Protein AF-A0A968QHH1-F1 (afdb_monomer)

Solvent-accessible surface area (backbone atoms only — not comparable to full-atom values): 6844 Å² total; per-residue (Å²): 142,61,67,66,64,56,60,71,47,63,94,56,94,76,79,76,93,73,50,79,60,35,53,44,85,48,100,82,31,36,38,36,32,30,59,79,53,98,88,52,66,49,62,48,76,36,76,72,87,84,86,91,64,64,51,75,67,49,56,68,29,32,58,77,51,37,77,78,33,69,70,54,35,64,62,42,54,68,38,71,68,53,83,80,85,89,82,88,85,87,85,83,85,79,79,80,76,79,82,74,83,129

Sequence (102 aa):
MNSLAKALTSGLTVQRPCRVLRVDPVAAGWQLHIEPGPEHPSVVTASSVILAMPAPQISPLFATVAQADAGISTWLDPISQVLFDPVITVMAAIAQKQYRPW

Nearest PDB structures (foldseek):
  4zcd-assembly3_B  TM=8.442E-01  e=4.528E-02  Pseudomonas savastanoi pv. phaseolicola 1448A
  2ive-assembly1_A  TM=7.362E-01  e=1.162E-01  Myxococcus xanthus

Structure (mmCIF, N/CA/C/O backbone):
data_AF-A0A968QHH1-F1
#
_entry.id   AF-A0A968QHH1-F1
#
loop_
_atom_site.group_PDB
_atom_site.id
_atom_site.type_symbol
_atom_site.label_atom_id
_atom_site.label_alt_id
_atom_site.label_comp_id
_atom_site.label_asym_id
_atom_site.label_entity_id
_atom_site.label_seq_id
_atom_site.pdbx_PDB_ins_code
_atom_site.Cartn_x
_atom_site.Cartn_y
_atom_site.Cartn_z
_atom_site.occupancy
_atom_site.B_iso_or_equiv
_atom_site.auth_seq_id
_atom_site.auth_comp_id
_atom_site.auth_asym_id
_atom_site.auth_atom_id
_atom_site.pdbx_PDB_model_num
ATOM 1 N N . MET A 1 1 ? 6.800 -2.153 -21.840 1.00 51.72 1 MET A N 1
ATOM 2 C CA . MET A 1 1 ? 5.834 -2.975 -21.079 1.00 51.72 1 MET A CA 1
ATOM 3 C C . MET A 1 1 ? 4.906 -2.039 -20.303 1.00 51.72 1 MET A C 1
ATOM 5 O O . MET A 1 1 ? 5.385 -1.380 -19.397 1.00 51.72 1 MET A O 1
ATOM 9 N N . ASN A 1 2 ? 3.655 -1.844 -20.754 1.00 75.62 2 ASN A N 1
ATOM 10 C CA . ASN A 1 2 ? 2.655 -0.941 -20.122 1.00 75.62 2 ASN A CA 1
ATOM 11 C C . ASN A 1 2 ? 1.216 -1.114 -20.691 1.00 75.62 2 ASN A C 1
ATOM 13 O O . ASN A 1 2 ? 0.260 -0.550 -20.176 1.00 75.62 2 ASN A O 1
ATOM 17 N N . SER A 1 3 ? 1.016 -1.857 -21.785 1.00 87.56 3 SER A N 1
ATOM 18 C CA . SER A 1 3 ? -0.301 -1.962 -22.442 1.00 87.56 3 SER A CA 1
ATOM 19 C C . SER A 1 3 ? -1.357 -2.656 -21.576 1.00 87.56 3 SER A C 1
ATOM 21 O O . SER A 1 3 ? -2.487 -2.183 -21.513 1.00 87.56 3 SER A O 1
ATOM 23 N N . LEU A 1 4 ? -0.981 -3.722 -20.861 1.00 92.19 4 LEU A N 1
ATOM 24 C CA . LEU A 1 4 ? -1.900 -4.467 -19.998 1.00 92.19 4 LEU A CA 1
ATOM 25 C C . LEU A 1 4 ? -2.429 -3.614 -18.837 1.00 92.19 4 LEU A C 1
ATOM 27 O O . LEU A 1 4 ? -3.636 -3.513 -18.657 1.00 92.19 4 LEU A O 1
ATOM 31 N N . ALA A 1 5 ? -1.543 -2.956 -18.084 1.00 88.31 5 ALA A N 1
ATOM 32 C CA . ALA A 1 5 ? -1.948 -2.105 -16.964 1.00 88.31 5 ALA A CA 1
ATOM 33 C C . ALA A 1 5 ? -2.875 -0.968 -17.425 1.00 88.31 5 ALA A 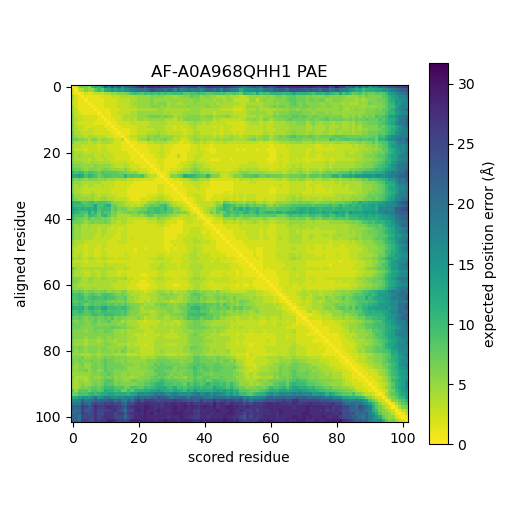C 1
ATOM 35 O O . ALA A 1 5 ? -3.890 -0.711 -16.787 1.00 88.31 5 ALA A O 1
ATOM 36 N N . LYS A 1 6 ? -2.579 -0.342 -18.574 1.00 88.75 6 LYS A N 1
ATOM 37 C CA . LYS A 1 6 ? -3.452 0.678 -19.174 1.00 88.75 6 LYS A CA 1
ATOM 38 C C . LYS A 1 6 ? -4.840 0.133 -19.509 1.00 88.75 6 LYS A C 1
ATOM 40 O O . LYS A 1 6 ? -5.828 0.794 -19.201 1.00 88.75 6 LYS A O 1
ATOM 45 N N . ALA A 1 7 ? -4.910 -1.061 -20.099 1.00 93.44 7 ALA A N 1
ATOM 46 C CA . ALA A 1 7 ? -6.178 -1.706 -20.420 1.00 93.44 7 ALA A CA 1
ATOM 47 C C . ALA A 1 7 ? -6.997 -2.005 -19.153 1.00 93.44 7 ALA A C 1
ATOM 49 O O . ALA A 1 7 ? -8.183 -1.693 -19.110 1.00 93.44 7 ALA A O 1
ATOM 50 N N . LEU A 1 8 ? -6.354 -2.523 -18.101 1.00 93.44 8 LEU A N 1
ATOM 51 C CA . LEU A 1 8 ? -7.013 -2.839 -16.827 1.00 93.44 8 LEU A CA 1
ATOM 52 C C . LEU A 1 8 ? -7.515 -1.599 -16.078 1.00 93.44 8 LEU A C 1
ATOM 54 O O . LEU A 1 8 ? -8.478 -1.691 -15.327 1.00 93.44 8 LEU A O 1
ATOM 58 N N . THR A 1 9 ? -6.893 -0.435 -16.280 1.00 92.12 9 THR A N 1
ATOM 59 C CA . THR A 1 9 ? -7.354 0.821 -15.667 1.00 92.12 9 THR A CA 1
ATOM 60 C C . THR A 1 9 ? -8.525 1.481 -16.398 1.00 92.12 9 THR A C 1
ATOM 62 O O . THR A 1 9 ? -9.021 2.505 -15.932 1.00 92.12 9 THR A O 1
ATOM 65 N N . SER A 1 10 ? -8.963 0.941 -17.541 1.00 93.31 10 SER A N 1
ATOM 66 C CA . SER A 1 10 ? -10.072 1.511 -18.309 1.00 93.31 10 SER A CA 1
ATOM 67 C C . SER A 1 10 ? -11.355 1.545 -17.475 1.00 93.31 10 SER A C 1
ATOM 69 O O . SER A 1 10 ? -11.784 0.526 -16.941 1.00 93.31 10 SER A O 1
ATOM 71 N N . GLY A 1 11 ? -11.964 2.727 -17.359 1.00 94.38 11 GLY A N 1
ATOM 72 C CA . GLY A 1 11 ? -13.200 2.930 -16.598 1.00 94.38 11 GLY A CA 1
ATOM 73 C C . GLY A 1 11 ? -13.014 3.087 -15.085 1.00 94.38 11 GLY A C 1
ATOM 74 O O . GLY A 1 11 ? -14.005 3.267 -14.382 1.00 94.38 11 GLY A O 1
ATOM 75 N N . LEU A 1 12 ? -11.777 3.055 -14.574 1.00 94.12 12 LEU A N 1
ATOM 76 C CA . LEU A 1 12 ? -11.486 3.305 -13.162 1.00 94.12 12 LEU A CA 1
ATOM 77 C C . LEU A 1 12 ? -11.120 4.772 -12.920 1.00 94.12 12 LEU A C 1
ATOM 79 O O . LEU A 1 12 ? -10.389 5.386 -13.699 1.00 94.12 12 LEU A O 1
ATOM 83 N N . THR A 1 13 ? -11.556 5.312 -11.783 1.00 92.81 13 THR A N 1
ATOM 84 C CA . THR A 1 13 ? -11.066 6.601 -11.286 1.00 92.81 13 THR A CA 1
ATOM 85 C C . THR A 1 13 ? -9.660 6.41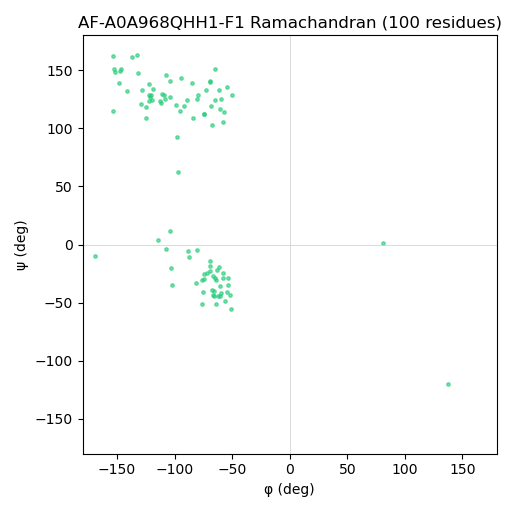5 -10.731 1.00 92.81 13 THR A C 1
ATOM 87 O O . THR A 1 13 ? -9.472 5.757 -9.709 1.00 92.81 13 THR A O 1
ATOM 90 N N . VAL A 1 14 ? -8.664 7.000 -11.395 1.00 90.75 14 VAL A N 1
ATOM 91 C CA . VAL A 1 14 ? -7.260 6.914 -10.979 1.00 90.75 14 VAL A CA 1
ATOM 92 C C . VAL A 1 14 ? -6.690 8.317 -10.812 1.00 90.75 14 VAL A C 1
ATOM 94 O O . VAL A 1 14 ? -6.614 9.073 -11.775 1.00 90.75 14 VAL A O 1
ATOM 97 N N . GLN A 1 15 ? -6.258 8.651 -9.596 1.00 89.75 15 GLN A N 1
ATOM 98 C CA . GLN A 1 15 ? -5.636 9.939 -9.283 1.00 89.75 15 GLN A CA 1
ATOM 99 C C . GLN A 1 15 ? -4.120 9.860 -9.494 1.00 89.75 15 GLN A C 1
ATOM 101 O O . GLN A 1 15 ? -3.457 8.976 -8.947 1.00 89.75 15 GLN A O 1
ATOM 106 N N . ARG A 1 16 ? -3.565 10.754 -10.320 1.00 87.38 16 ARG A N 1
ATOM 107 C CA . ARG A 1 16 ? -2.125 10.860 -10.608 1.00 87.38 16 ARG A CA 1
ATOM 108 C C . ARG A 1 16 ? -1.766 12.326 -10.898 1.00 87.38 16 ARG A C 1
ATOM 110 O O . ARG A 1 16 ? -2.499 12.920 -11.680 1.00 87.38 16 ARG A O 1
ATOM 117 N N . PRO A 1 17 ? -0.627 12.848 -10.404 1.00 89.25 17 PRO A N 1
ATOM 118 C CA . PRO A 1 17 ? 0.227 12.277 -9.356 1.00 89.25 17 PRO A CA 1
ATOM 119 C C . PRO A 1 17 ? -0.484 12.335 -7.995 1.00 89.25 17 PRO A C 1
ATOM 121 O O . PRO A 1 17 ? -1.167 13.302 -7.706 1.00 89.25 17 PRO A O 1
ATOM 124 N N . CYS A 1 18 ? -0.372 11.288 -7.177 1.00 91.75 18 CYS A N 1
ATOM 125 C CA . CYS A 1 18 ? -1.025 11.236 -5.867 1.00 91.75 18 CYS A CA 1
ATOM 126 C C . CYS A 1 18 ? -0.236 10.311 -4.940 1.00 91.75 18 CYS A C 1
ATOM 128 O O . CYS A 1 18 ? -0.144 9.107 -5.196 1.00 91.75 18 CYS A O 1
ATOM 130 N N . ARG A 1 19 ? 0.342 10.863 -3.869 1.00 94.31 19 ARG A N 1
ATOM 131 C CA . ARG A 1 19 ? 1.107 10.100 -2.880 1.00 94.31 19 ARG A CA 1
ATOM 132 C C . ARG A 1 19 ? 0.365 10.063 -1.552 1.00 94.31 19 ARG A C 1
ATOM 134 O O . ARG A 1 19 ? 0.118 11.101 -0.950 1.00 94.31 19 ARG A O 1
ATOM 141 N N . VAL A 1 20 ? 0.071 8.861 -1.070 1.00 95.44 20 VAL A N 1
ATOM 142 C CA . VAL A 1 20 ? -0.435 8.654 0.291 1.00 95.44 20 VAL A CA 1
ATOM 143 C C . VAL A 1 20 ? 0.744 8.711 1.261 1.00 95.44 20 VAL A C 1
ATOM 145 O O . VAL A 1 20 ? 1.761 8.053 1.045 1.00 95.44 20 VAL A O 1
ATOM 148 N N . LEU A 1 21 ? 0.614 9.523 2.305 1.00 95.44 21 LEU A N 1
ATOM 149 C CA . LEU A 1 21 ? 1.628 9.738 3.336 1.00 95.44 21 LEU A CA 1
ATOM 150 C C . LEU A 1 21 ? 1.312 8.978 4.624 1.00 95.44 21 LEU A C 1
ATOM 152 O O . LEU A 1 21 ? 2.228 8.517 5.297 1.00 95.44 21 LEU A O 1
ATOM 156 N N . ARG A 1 22 ? 0.025 8.861 4.968 1.00 95.38 22 ARG A N 1
ATOM 157 C CA . ARG A 1 22 ? -0.443 8.218 6.200 1.00 95.38 22 ARG A CA 1
ATOM 158 C C . ARG A 1 22 ? -1.833 7.629 6.008 1.00 95.38 22 ARG A C 1
ATOM 160 O O . ARG A 1 22 ? -2.628 8.180 5.244 1.00 95.38 22 ARG A O 1
ATOM 167 N N . VAL A 1 23 ? -2.121 6.540 6.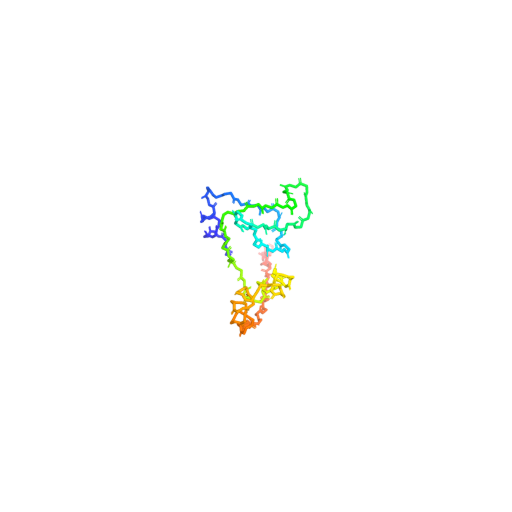711 1.00 95.44 23 VAL A N 1
ATOM 168 C CA . VAL A 1 23 ? -3.439 5.904 6.745 1.00 95.44 23 VAL A CA 1
ATOM 169 C C . VAL A 1 23 ? -3.853 5.696 8.196 1.00 95.44 23 VAL A C 1
ATOM 171 O O . VAL A 1 23 ? -3.173 4.993 8.938 1.00 95.44 23 VAL A O 1
ATOM 174 N N . ASP A 1 24 ? -4.986 6.283 8.572 1.00 93.94 24 ASP A N 1
ATOM 175 C CA . ASP A 1 24 ? -5.515 6.228 9.930 1.00 93.94 24 ASP A CA 1
ATOM 176 C C . ASP A 1 24 ? -6.897 5.550 9.944 1.00 93.94 24 ASP A C 1
ATOM 178 O O . ASP A 1 24 ? -7.754 5.881 9.114 1.00 93.94 24 ASP A O 1
ATOM 182 N N . PRO A 1 25 ? -7.160 4.613 10.871 1.00 91.88 25 PRO A N 1
ATOM 183 C CA . PRO A 1 25 ? -8.514 4.159 11.141 1.00 91.88 25 PRO A CA 1
ATOM 184 C C . PRO A 1 25 ? -9.304 5.286 11.821 1.00 91.88 25 PRO A C 1
ATOM 186 O O . PRO A 1 25 ? -8.804 5.998 12.691 1.00 91.88 25 PRO A O 1
ATOM 189 N N . VAL A 1 26 ? -10.568 5.435 11.443 1.00 92.12 26 VAL A N 1
ATOM 190 C CA . VAL A 1 26 ? -11.521 6.370 12.055 1.00 92.12 26 VAL A CA 1
ATOM 191 C C . VAL A 1 26 ? -12.836 5.643 12.329 1.00 92.12 26 VAL A C 1
ATOM 193 O O . VAL A 1 26 ? -13.105 4.594 11.751 1.00 92.12 26 VAL A O 1
ATOM 196 N N . ALA A 1 27 ? -13.703 6.199 13.180 1.00 88.31 27 ALA A N 1
ATOM 197 C CA . ALA A 1 27 ? -14.942 5.526 13.599 1.00 88.31 27 ALA A CA 1
ATOM 198 C C . ALA A 1 27 ? -15.843 5.056 12.432 1.00 88.31 27 ALA A C 1
ATOM 200 O O . ALA A 1 27 ? -16.567 4.076 12.572 1.00 88.31 27 ALA A O 1
ATOM 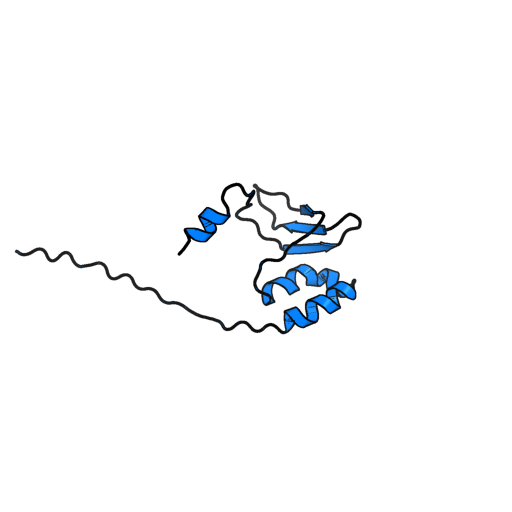201 N N . ALA A 1 28 ? -15.791 5.741 11.284 1.00 89.62 28 ALA A N 1
ATOM 202 C CA . ALA A 1 28 ? -16.589 5.440 10.092 1.00 89.62 28 ALA A CA 1
ATOM 203 C C . ALA A 1 28 ? -15.804 4.740 8.959 1.00 89.62 28 ALA A C 1
ATOM 205 O O . ALA A 1 28 ? -16.306 4.657 7.838 1.00 89.62 28 ALA A O 1
ATOM 206 N N . GLY A 1 29 ? -14.580 4.265 9.215 1.00 94.31 29 GLY A N 1
ATOM 207 C CA . GLY A 1 29 ? -13.745 3.597 8.216 1.00 94.31 29 GLY A CA 1
ATOM 208 C C . GLY A 1 29 ? -12.288 4.036 8.288 1.00 94.31 29 GLY A C 1
ATOM 209 O O . GLY A 1 29 ? -11.627 3.867 9.306 1.00 94.31 29 GLY A O 1
ATOM 210 N N . TRP A 1 30 ? -11.785 4.596 7.194 1.00 95.56 30 TRP A N 1
ATOM 211 C CA . TRP A 1 30 ? -10.380 4.938 7.014 1.00 95.56 30 TRP A CA 1
ATOM 212 C C . TRP A 1 30 ? -10.213 6.352 6.484 1.00 95.56 30 TRP A C 1
ATOM 214 O O . TRP A 1 30 ? -11.016 6.841 5.684 1.00 95.56 30 TRP A O 1
ATOM 224 N N . GLN A 1 31 ? -9.125 6.983 6.900 1.00 95.88 31 GLN A N 1
ATOM 225 C CA . GLN A 1 31 ? -8.688 8.285 6.437 1.00 95.88 31 GLN A CA 1
ATOM 226 C C . GLN A 1 31 ? -7.285 8.164 5.843 1.00 95.88 31 GLN A C 1
ATOM 228 O O . GLN A 1 31 ? -6.371 7.635 6.469 1.00 95.88 31 GLN A O 1
ATOM 233 N N . LEU A 1 32 ? -7.117 8.644 4.614 1.00 95.88 32 LEU A N 1
ATOM 234 C CA . LEU A 1 32 ? -5.844 8.689 3.911 1.00 95.88 32 LEU A CA 1
ATOM 235 C C . LEU A 1 32 ? -5.385 10.140 3.849 1.00 95.88 32 LEU A C 1
ATOM 237 O O . LEU A 1 32 ? -6.104 10.997 3.336 1.00 95.88 32 LEU A O 1
ATOM 241 N N . HIS A 1 33 ? -4.176 10.399 4.331 1.00 95.88 33 HIS A N 1
ATOM 242 C CA . HIS A 1 33 ? -3.520 11.692 4.207 1.00 95.88 33 HIS A CA 1
ATOM 243 C C . HIS A 1 33 ? -2.678 11.689 2.945 1.00 95.88 33 HIS A C 1
ATOM 245 O O . HIS A 1 33 ? -1.766 10.873 2.799 1.00 95.88 33 HIS A O 1
ATOM 251 N N . ILE A 1 34 ? -3.001 12.590 2.032 1.00 95.38 34 ILE A N 1
ATOM 252 C CA . ILE A 1 34 ? -2.365 12.700 0.727 1.00 95.38 34 ILE A CA 1
ATOM 253 C C . ILE A 1 34 ? -1.414 13.892 0.762 1.00 95.38 34 ILE A C 1
ATOM 255 O O . ILE A 1 34 ? -1.706 14.924 1.372 1.00 95.38 34 ILE A O 1
ATOM 259 N N . GLU A 1 35 ? -0.256 13.733 0.127 1.00 94.19 35 GLU A N 1
ATOM 260 C CA . GLU A 1 35 ? 0.670 14.833 -0.123 1.00 94.19 35 GLU A CA 1
ATOM 261 C C . GLU A 1 35 ? -0.093 16.011 -0.747 1.00 94.19 35 GLU A C 1
ATOM 263 O O . GLU A 1 35 ? -0.849 15.787 -1.686 1.00 94.19 35 GLU A O 1
ATOM 268 N N . PRO A 1 36 ? 0.018 17.246 -0.232 1.00 87.88 36 PRO A N 1
ATOM 269 C CA . PRO A 1 36 ? -0.743 18.367 -0.770 1.00 87.88 36 PRO A CA 1
ATOM 270 C C . PRO A 1 36 ? -0.395 18.651 -2.234 1.00 87.88 36 PRO A C 1
ATOM 272 O O . PRO A 1 36 ? 0.773 18.761 -2.598 1.00 87.88 36 PRO A O 1
ATOM 275 N N . GLY A 1 37 ? -1.421 18.829 -3.063 1.00 83.69 37 GLY A N 1
ATOM 276 C CA . GLY A 1 37 ? -1.281 19.174 -4.473 1.00 83.69 37 GLY A CA 1
ATOM 277 C C . GLY A 1 37 ? -2.520 19.915 -4.980 1.00 83.69 37 GLY A C 1
ATOM 278 O O . GLY A 1 37 ? -3.563 19.875 -4.329 1.00 83.69 37 GLY A O 1
ATOM 279 N N . PRO A 1 38 ? -2.429 20.615 -6.122 1.00 80.62 38 PRO A N 1
ATOM 280 C CA . PRO A 1 38 ? -3.536 21.420 -6.644 1.00 80.62 38 PRO A CA 1
ATOM 281 C C . PRO A 1 38 ? -4.726 20.588 -7.152 1.00 80.62 38 PRO A C 1
ATOM 283 O O . PRO A 1 38 ? -5.822 21.123 -7.291 1.00 80.62 38 PRO A O 1
ATOM 286 N N . GLU A 1 39 ? -4.527 19.297 -7.432 1.00 83.31 39 GLU A N 1
ATOM 287 C CA . GLU A 1 39 ? -5.489 18.454 -8.160 1.00 83.31 39 GLU A CA 1
ATOM 288 C C . GLU A 1 39 ? -6.218 17.420 -7.285 1.00 83.31 39 GLU A C 1
ATOM 290 O O . GLU A 1 39 ? -7.105 16.717 -7.769 1.00 83.31 39 GLU A O 1
ATOM 295 N N . HIS A 1 40 ? -5.874 17.309 -6.000 1.00 82.81 40 HIS A N 1
ATOM 296 C CA . HIS A 1 40 ? -6.483 16.339 -5.088 1.00 82.81 40 HIS A CA 1
ATOM 297 C C . HIS A 1 40 ? -6.571 16.882 -3.657 1.00 82.81 40 HIS A C 1
ATOM 299 O O . HIS A 1 40 ? -5.742 17.696 -3.240 1.00 82.81 40 HIS A O 1
ATOM 305 N N . PRO A 1 41 ? -7.565 16.433 -2.872 1.00 87.81 41 PRO A N 1
ATOM 306 C CA . PRO A 1 41 ? -7.672 16.828 -1.477 1.00 87.81 41 PRO A CA 1
ATOM 307 C C . PRO A 1 41 ? -6.474 16.304 -0.673 1.00 87.81 41 PRO A C 1
ATOM 309 O O . PRO A 1 41 ? -5.919 15.249 -0.970 1.00 87.81 41 PRO A O 1
ATOM 312 N N . SER A 1 42 ? -6.108 17.017 0.391 1.00 92.69 42 SER A N 1
ATOM 313 C CA . SER A 1 42 ? -5.088 16.566 1.350 1.00 92.69 42 SER A CA 1
ATOM 314 C C . SER A 1 42 ? -5.545 15.369 2.190 1.00 92.69 42 SER A C 1
ATOM 316 O O . SER A 1 42 ? -4.733 14.724 2.852 1.00 92.69 42 SER A O 1
ATOM 318 N N . VAL A 1 43 ? -6.849 15.076 2.182 1.00 94.06 43 VAL A N 1
ATOM 319 C CA . VAL A 1 43 ? -7.469 13.997 2.945 1.00 94.06 43 VAL A CA 1
ATOM 320 C C . VAL A 1 43 ? -8.562 13.329 2.117 1.00 94.06 43 VAL A C 1
ATOM 322 O O . VAL A 1 43 ? -9.435 14.002 1.571 1.00 94.06 43 VAL A O 1
ATOM 325 N N . VAL A 1 44 ? -8.548 11.999 2.072 1.00 93.81 44 VAL A N 1
ATOM 326 C CA . VAL A 1 44 ? -9.604 11.171 1.474 1.00 93.81 44 VAL A CA 1
ATOM 327 C C . VAL A 1 44 ? -10.137 10.210 2.525 1.00 93.81 44 VAL A C 1
ATOM 329 O O . VAL A 1 44 ? -9.367 9.636 3.289 1.00 93.81 44 VAL A O 1
ATOM 332 N N . THR A 1 45 ? -11.453 10.022 2.569 1.00 95.81 45 THR A N 1
ATOM 333 C CA . THR A 1 45 ? -12.096 9.034 3.440 1.00 95.81 45 THR A CA 1
ATOM 334 C C . THR A 1 45 ? -12.618 7.858 2.626 1.00 95.81 45 THR A C 1
ATOM 336 O O . THR A 1 45 ? -13.050 8.014 1.484 1.00 95.81 45 THR A O 1
ATOM 339 N N . ALA A 1 46 ? -12.566 6.665 3.211 1.00 95.69 46 ALA A N 1
ATOM 340 C CA . ALA A 1 46 ? -13.050 5.442 2.586 1.00 95.69 46 ALA A CA 1
ATOM 341 C C . ALA A 1 46 ? -13.608 4.476 3.635 1.00 95.69 46 ALA A C 1
ATOM 343 O O . ALA A 1 46 ? -13.118 4.416 4.758 1.00 95.69 46 ALA A O 1
ATOM 344 N N . SER A 1 47 ? -14.602 3.669 3.265 1.00 96.62 47 SER A N 1
ATOM 345 C CA . SER A 1 47 ? -15.097 2.585 4.127 1.00 96.62 47 SER A CA 1
ATOM 346 C C . SER A 1 47 ? -14.102 1.426 4.232 1.00 96.62 47 SER A C 1
ATOM 348 O O . SER A 1 47 ? -14.122 0.662 5.194 1.00 96.62 47 SER A O 1
ATOM 350 N N . SER A 1 48 ? -13.227 1.260 3.240 1.00 94.88 48 SER A N 1
ATOM 351 C CA . SER A 1 48 ? -12.226 0.195 3.182 1.00 94.88 48 SER A CA 1
ATOM 352 C C . SER A 1 48 ? -11.025 0.636 2.352 1.00 94.88 48 SER A C 1
ATOM 354 O O . SER A 1 48 ? -11.166 1.433 1.424 1.00 94.88 48 SER A O 1
ATOM 356 N N . VAL A 1 49 ? -9.849 0.097 2.677 1.00 94.81 49 VAL A N 1
ATOM 357 C CA . VAL A 1 49 ? -8.586 0.402 1.995 1.00 94.81 49 VAL A CA 1
ATOM 358 C C . VAL A 1 49 ? -7.907 -0.895 1.582 1.00 94.81 49 VAL A C 1
ATOM 360 O O . VAL A 1 49 ? -7.785 -1.821 2.378 1.00 94.81 49 VAL A O 1
ATOM 363 N N . ILE A 1 50 ? -7.447 -0.943 0.332 1.00 95.19 50 ILE A N 1
ATOM 364 C CA . ILE A 1 50 ? -6.609 -2.024 -0.189 1.00 95.19 50 ILE A CA 1
ATOM 365 C C . ILE A 1 50 ? -5.225 -1.447 -0.469 1.00 95.19 50 ILE A C 1
ATOM 367 O O . ILE A 1 50 ? -5.080 -0.501 -1.242 1.00 95.19 50 ILE A O 1
ATOM 371 N N . LEU A 1 51 ? -4.203 -2.038 0.145 1.00 94.62 51 LEU A N 1
ATOM 372 C CA . LEU A 1 51 ? -2.811 -1.628 -0.015 1.00 94.62 51 LEU A CA 1
ATOM 373 C C . LEU A 1 51 ? -2.127 -2.522 -1.048 1.00 94.62 51 LEU A C 1
ATOM 375 O O . LEU A 1 51 ? -1.613 -3.591 -0.731 1.00 94.62 51 LEU A O 1
ATOM 379 N N . ALA A 1 52 ? -2.137 -2.080 -2.303 1.00 94.88 52 ALA A N 1
ATOM 380 C CA . ALA A 1 52 ? -1.499 -2.776 -3.420 1.00 94.88 52 ALA A CA 1
ATOM 381 C C . ALA A 1 52 ? -0.103 -2.192 -3.709 1.00 94.88 52 ALA A C 1
ATOM 383 O O . ALA A 1 52 ? 0.139 -1.621 -4.772 1.00 94.88 52 ALA A O 1
ATOM 384 N N . MET A 1 53 ? 0.806 -2.293 -2.737 1.00 94.00 53 MET A N 1
ATOM 385 C CA . MET A 1 53 ? 2.163 -1.736 -2.809 1.00 94.00 53 MET A CA 1
ATOM 386 C C . MET A 1 53 ? 3.208 -2.722 -2.256 1.00 94.00 53 MET A C 1
ATOM 388 O O . MET A 1 53 ? 2.839 -3.641 -1.524 1.00 94.00 53 MET A O 1
ATOM 392 N N . PRO A 1 54 ? 4.507 -2.564 -2.580 1.00 94.31 54 PRO A N 1
ATOM 393 C CA . PRO A 1 54 ? 5.571 -3.376 -1.990 1.00 94.31 54 PRO A CA 1
ATOM 394 C C . PRO A 1 54 ? 5.549 -3.335 -0.457 1.00 94.31 54 PRO A C 1
ATOM 396 O O . PRO A 1 54 ? 5.437 -2.257 0.125 1.00 94.31 54 PRO A O 1
ATOM 399 N N . ALA A 1 55 ? 5.707 -4.492 0.192 1.00 93.62 55 ALA A N 1
ATOM 400 C CA . ALA A 1 55 ? 5.568 -4.629 1.646 1.00 93.62 55 ALA A CA 1
ATOM 401 C C . ALA A 1 55 ? 6.414 -3.630 2.470 1.00 93.62 55 ALA A C 1
ATOM 403 O O . ALA A 1 55 ? 5.844 -2.992 3.356 1.00 93.62 55 ALA A O 1
ATOM 404 N N . PRO A 1 56 ? 7.700 -3.361 2.143 1.00 91.25 56 PRO A N 1
ATOM 405 C CA . PRO A 1 56 ? 8.500 -2.377 2.883 1.00 91.25 56 PRO A CA 1
ATOM 406 C C . PRO A 1 56 ? 7.945 -0.946 2.845 1.00 91.25 56 PRO A C 1
ATOM 408 O O . PRO A 1 56 ? 8.311 -0.113 3.669 1.00 91.25 56 PRO A O 1
ATOM 411 N N . GLN A 1 57 ? 7.073 -0.635 1.883 1.00 93.56 57 GLN A N 1
ATOM 412 C CA . GLN A 1 57 ? 6.459 0.684 1.746 1.00 93.56 57 GLN A CA 1
ATOM 413 C C . GLN A 1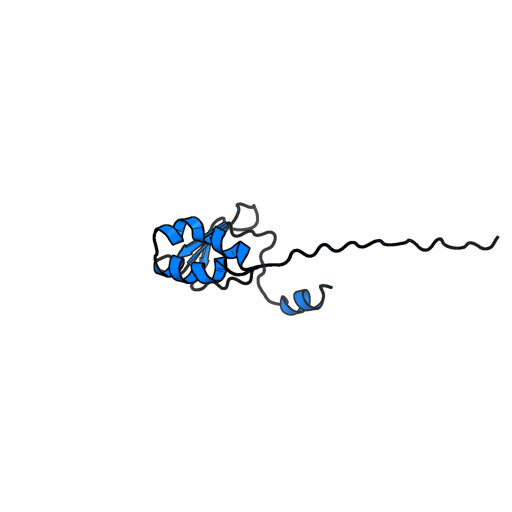 57 ? 5.168 0.831 2.567 1.00 93.56 57 GLN A C 1
ATOM 415 O O . GLN A 1 57 ? 4.679 1.949 2.706 1.00 93.56 57 GLN A O 1
ATOM 420 N N . ILE A 1 58 ? 4.624 -0.261 3.121 1.00 94.44 58 ILE A N 1
ATOM 421 C CA . ILE A 1 58 ? 3.381 -0.248 3.904 1.00 94.44 58 ILE A CA 1
ATOM 422 C C . ILE A 1 58 ? 3.623 0.311 5.306 1.00 94.44 58 ILE A C 1
ATOM 424 O O . ILE A 1 58 ? 2.919 1.227 5.726 1.00 94.44 58 ILE A O 1
ATOM 428 N N . SER A 1 59 ? 4.623 -0.203 6.029 1.00 91.12 59 SER A N 1
ATOM 429 C CA . SER A 1 59 ? 4.851 0.145 7.441 1.00 91.12 59 SER A CA 1
ATOM 430 C C . SER A 1 59 ? 4.979 1.652 7.713 1.00 91.12 59 SER A C 1
ATOM 432 O O . SER A 1 59 ? 4.377 2.122 8.681 1.00 91.12 59 SER A O 1
ATOM 434 N N . PRO A 1 60 ? 5.665 2.452 6.868 1.00 92.38 60 PRO A N 1
ATOM 435 C CA . PRO A 1 60 ? 5.726 3.902 7.051 1.00 92.38 60 PRO A CA 1
ATOM 436 C C . PRO A 1 60 ? 4.358 4.599 7.064 1.00 92.38 60 PRO A C 1
ATOM 438 O O . PRO A 1 60 ? 4.214 5.611 7.744 1.00 92.38 60 PRO A O 1
ATOM 441 N N . LEU A 1 61 ? 3.346 4.063 6.367 1.00 95.12 61 LEU A N 1
ATOM 442 C CA . LEU A 1 61 ? 2.005 4.662 6.309 1.00 95.12 61 LEU A CA 1
ATOM 443 C C . LEU A 1 61 ? 1.249 4.575 7.640 1.00 95.12 61 LEU A C 1
ATOM 445 O O . LEU A 1 61 ? 0.345 5.374 7.874 1.00 95.12 61 LEU A O 1
ATOM 449 N N . PHE A 1 62 ? 1.621 3.623 8.498 1.00 94.12 62 PHE A N 1
ATOM 450 C CA . PHE A 1 62 ? 0.953 3.331 9.768 1.00 94.12 62 PHE A CA 1
ATOM 451 C C . PHE A 1 62 ? 1.828 3.628 10.988 1.00 94.12 62 PHE A C 1
ATOM 453 O O . PHE A 1 62 ? 1.406 3.369 12.112 1.00 94.12 62 PHE A O 1
ATOM 460 N N . ALA A 1 63 ? 3.031 4.181 10.799 1.00 86.12 63 ALA A N 1
ATOM 461 C CA . ALA A 1 63 ? 4.027 4.344 11.860 1.00 86.12 63 ALA A CA 1
ATOM 462 C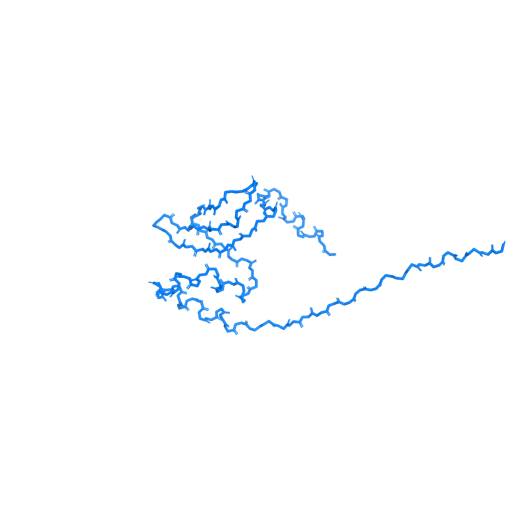 C . ALA A 1 63 ? 3.494 5.091 13.099 1.00 86.12 63 ALA A C 1
ATOM 464 O O . ALA A 1 63 ? 3.867 4.768 14.223 1.00 86.12 63 ALA A O 1
ATOM 465 N N . THR A 1 64 ? 2.603 6.069 12.904 1.00 84.94 64 THR A N 1
ATOM 466 C CA . THR A 1 64 ? 1.977 6.821 14.003 1.00 84.94 64 THR A CA 1
ATOM 467 C C . THR A 1 64 ? 0.890 6.015 14.719 1.00 84.94 64 THR A C 1
ATOM 469 O O . THR A 1 64 ? 0.803 6.058 15.941 1.00 84.94 64 THR A O 1
ATOM 472 N N . VAL A 1 65 ? 0.069 5.267 13.979 1.00 87.56 65 VAL A N 1
ATOM 473 C CA . VAL A 1 65 ? -1.092 4.551 14.535 1.00 87.56 65 VAL A CA 1
ATOM 474 C C . VAL A 1 65 ? -0.693 3.226 15.171 1.00 87.56 65 VAL A C 1
ATOM 476 O O . VAL A 1 65 ? -1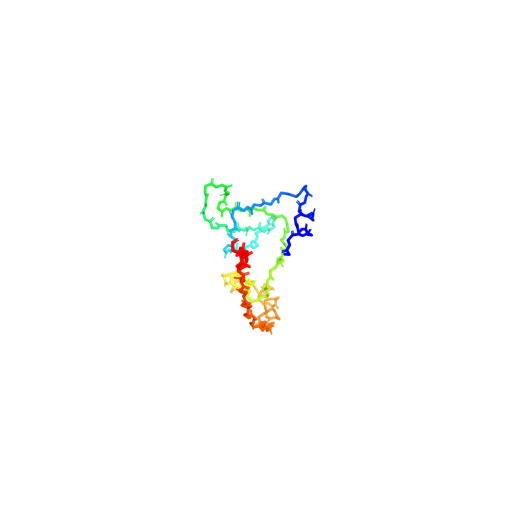.264 2.840 16.185 1.00 87.56 65 VAL A O 1
ATOM 479 N N . ALA A 1 66 ? 0.330 2.557 14.640 1.00 85.25 66 ALA A N 1
ATOM 480 C CA . ALA A 1 66 ? 0.836 1.298 15.178 1.00 85.25 66 ALA A CA 1
ATOM 481 C C . ALA A 1 66 ? 1.287 1.408 16.647 1.00 85.25 66 ALA A C 1
ATOM 483 O O . ALA A 1 66 ? 1.272 0.419 17.369 1.00 85.25 66 ALA A O 1
ATOM 484 N N . GLN A 1 67 ? 1.651 2.611 17.109 1.00 82.38 67 GLN A N 1
ATOM 485 C CA . GLN A 1 67 ? 1.994 2.864 18.513 1.00 82.38 67 GLN A CA 1
ATOM 486 C C . GLN A 1 67 ? 0.769 2.904 19.438 1.00 82.38 67 GLN A C 1
ATOM 488 O O . GLN A 1 67 ? 0.899 2.666 20.636 1.00 82.38 67 GLN A O 1
ATOM 493 N N . ALA A 1 68 ? -0.406 3.234 18.897 1.00 83.75 68 ALA A N 1
ATOM 494 C CA . ALA A 1 68 ? -1.646 3.412 19.647 1.00 83.75 68 ALA A CA 1
ATOM 495 C C . ALA A 1 68 ? -2.615 2.225 19.506 1.00 83.75 68 ALA A C 1
ATOM 497 O O . ALA A 1 68 ? -3.489 2.052 20.352 1.00 83.75 68 ALA A O 1
ATOM 498 N N . ASP A 1 69 ? -2.461 1.407 18.460 1.00 86.50 69 ASP A N 1
ATOM 499 C CA . ASP A 1 69 ? -3.341 0.281 18.148 1.00 86.50 69 ASP A CA 1
ATOM 500 C C . ASP A 1 69 ? -2.543 -1.028 18.015 1.00 86.50 69 ASP A C 1
ATOM 502 O O . ASP A 1 69 ? -1.821 -1.265 17.040 1.00 86.50 69 ASP A O 1
ATOM 506 N N . ALA A 1 70 ? -2.711 -1.910 19.006 1.00 84.38 70 ALA A N 1
ATOM 507 C CA . ALA A 1 70 ? -2.051 -3.213 19.054 1.00 84.38 70 ALA A CA 1
ATOM 508 C C . ALA A 1 70 ? -2.493 -4.157 17.919 1.00 84.38 70 ALA A C 1
ATOM 510 O O . ALA A 1 70 ? -1.709 -5.004 17.485 1.00 84.38 70 ALA A O 1
ATOM 511 N N . GLY A 1 71 ? -3.722 -4.012 17.415 1.00 87.62 71 GLY A N 1
ATOM 512 C CA . GLY A 1 71 ? -4.224 -4.779 16.277 1.00 87.62 71 GLY A CA 1
ATOM 513 C C . GLY A 1 71 ? -3.486 -4.419 14.990 1.00 87.62 71 GLY A C 1
ATOM 514 O O . GLY A 1 71 ? -3.055 -5.310 14.256 1.00 87.62 71 GLY A O 1
ATOM 515 N N . ILE A 1 72 ? -3.256 -3.123 14.760 1.00 88.50 72 ILE A N 1
ATOM 516 C CA . ILE A 1 72 ? -2.459 -2.645 13.622 1.00 88.50 72 ILE A CA 1
ATOM 517 C C . ILE A 1 72 ? -0.999 -3.082 13.760 1.00 88.50 72 ILE A C 1
ATOM 519 O O . ILE A 1 72 ? -0.436 -3.593 12.793 1.00 88.50 72 ILE A O 1
ATOM 523 N N . SER A 1 73 ? -0.400 -2.955 14.950 1.00 87.75 73 SER A N 1
ATOM 524 C CA . SER A 1 73 ? 0.972 -3.429 15.189 1.00 87.75 73 SER A CA 1
ATOM 525 C C . SER A 1 73 ? 1.129 -4.917 14.856 1.00 87.75 73 SER A C 1
ATOM 527 O O . SER A 1 73 ? 2.022 -5.286 14.100 1.00 87.75 73 SER A O 1
ATOM 529 N N . THR A 1 74 ? 0.216 -5.763 15.344 1.00 91.06 74 THR A N 1
ATOM 530 C CA . THR A 1 74 ? 0.259 -7.223 15.131 1.00 91.06 74 THR A 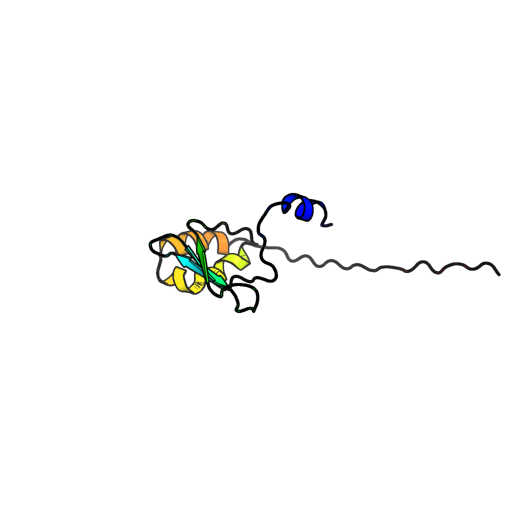CA 1
ATOM 531 C C . THR A 1 74 ? 0.197 -7.593 13.646 1.00 91.06 74 THR A C 1
ATOM 533 O O . THR A 1 74 ? 0.826 -8.553 13.205 1.00 91.06 74 THR A O 1
ATOM 536 N N . TRP A 1 75 ? -0.560 -6.836 12.850 1.00 89.25 75 TRP A N 1
ATOM 537 C CA . TRP A 1 75 ? -0.655 -7.047 11.406 1.00 89.25 75 TRP A CA 1
ATOM 538 C C . TRP A 1 75 ? 0.576 -6.533 10.637 1.00 89.25 75 TRP A C 1
ATOM 540 O O . TRP A 1 75 ? 0.945 -7.116 9.615 1.00 89.25 75 TRP A O 1
ATOM 550 N N . LEU A 1 76 ? 1.240 -5.479 11.121 1.00 91.31 76 LEU A N 1
ATOM 551 C CA . LEU A 1 76 ? 2.449 -4.927 10.498 1.00 91.31 76 LEU A CA 1
ATOM 552 C C . LEU A 1 76 ? 3.694 -5.792 10.717 1.00 91.31 76 LEU A C 1
ATOM 554 O O . LEU A 1 76 ? 4.576 -5.806 9.855 1.00 91.31 76 LEU A O 1
ATOM 558 N N . ASP A 1 77 ? 3.765 -6.525 11.827 1.00 90.62 77 ASP A N 1
ATOM 559 C CA . ASP A 1 77 ? 4.901 -7.388 12.161 1.00 90.62 77 ASP A CA 1
ATOM 560 C C . ASP A 1 77 ? 5.289 -8.347 11.022 1.00 90.62 77 ASP A C 1
ATOM 562 O O . ASP A 1 77 ? 6.427 -8.263 10.553 1.00 90.62 77 ASP A O 1
ATOM 566 N N . PRO A 1 78 ? 4.398 -9.200 10.478 1.00 92.06 78 PRO A N 1
ATOM 567 C CA . PRO A 1 78 ? 4.762 -10.090 9.374 1.00 92.06 78 PRO A CA 1
ATOM 568 C C . PRO A 1 78 ? 5.131 -9.338 8.087 1.00 92.06 78 PRO A C 1
ATOM 570 O O . PRO A 1 78 ? 5.975 -9.809 7.327 1.00 92.06 78 PRO A O 1
ATOM 573 N N . ILE A 1 79 ? 4.550 -8.160 7.841 1.00 91.50 79 ILE A N 1
ATOM 574 C CA . ILE A 1 79 ? 4.849 -7.334 6.659 1.00 91.50 79 ILE A CA 1
ATOM 575 C C . ILE A 1 79 ? 6.283 -6.801 6.724 1.00 91.50 79 ILE A C 1
ATOM 577 O O . ILE A 1 79 ? 6.981 -6.788 5.710 1.00 91.50 79 ILE A O 1
ATOM 581 N N . SER A 1 80 ? 6.746 -6.415 7.917 1.00 89.00 80 SER A N 1
ATOM 582 C CA . SER A 1 80 ? 8.108 -5.910 8.138 1.00 89.00 80 SER A CA 1
ATOM 583 C C . SER A 1 80 ? 9.205 -6.939 7.841 1.00 89.00 80 SER A C 1
ATOM 585 O O . SER A 1 80 ? 10.342 -6.561 7.573 1.00 89.00 80 SER A O 1
ATOM 587 N N . GLN A 1 81 ? 8.862 -8.230 7.864 1.00 93.25 81 GLN A N 1
ATOM 588 C CA . GLN A 1 81 ? 9.794 -9.332 7.618 1.00 93.25 81 GLN A CA 1
ATOM 589 C C . GLN A 1 81 ? 9.915 -9.698 6.134 1.00 93.25 81 GLN A C 1
ATOM 591 O O . GLN A 1 81 ? 10.735 -10.540 5.768 1.00 93.25 81 GLN A O 1
ATOM 596 N N . VAL A 1 82 ? 9.107 -9.094 5.259 1.00 94.12 82 VAL A N 1
ATOM 597 C CA . VAL A 1 82 ? 9.161 -9.375 3.823 1.00 94.12 82 VAL A CA 1
ATOM 598 C C . VAL A 1 82 ? 10.400 -8.717 3.217 1.00 94.12 82 VAL A C 1
ATOM 600 O O . VAL A 1 82 ? 10.489 -7.493 3.107 1.00 94.12 82 VAL A O 1
ATOM 603 N N . LEU A 1 83 ? 11.343 -9.547 2.773 1.00 92.94 83 LEU A N 1
ATOM 604 C CA . LEU A 1 83 ? 12.556 -9.106 2.092 1.00 92.94 83 LEU A CA 1
ATOM 605 C C . LEU A 1 83 ? 12.299 -8.902 0.594 1.00 92.94 83 LEU A C 1
ATOM 607 O O . LEU A 1 83 ? 11.615 -9.696 -0.050 1.00 92.94 83 LEU A O 1
ATOM 611 N N . PHE A 1 84 ? 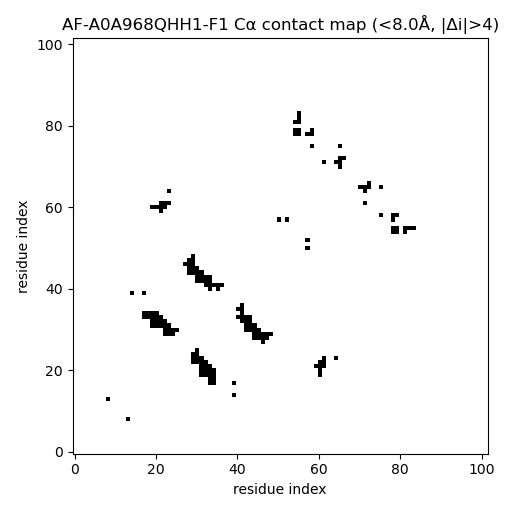12.863 -7.827 0.046 1.00 91.75 84 PHE A N 1
ATOM 612 C CA . PHE A 1 84 ? 12.832 -7.511 -1.381 1.00 91.75 84 PHE A CA 1
ATOM 613 C C . PHE A 1 84 ? 14.259 -7.450 -1.914 1.00 91.75 84 PHE A C 1
ATOM 615 O O . PHE A 1 84 ? 15.064 -6.654 -1.429 1.00 91.75 84 PHE A O 1
ATOM 622 N N . ASP A 1 85 ? 14.545 -8.237 -2.948 1.00 94.38 85 ASP A N 1
ATOM 623 C CA . ASP A 1 85 ? 15.833 -8.187 -3.628 1.00 94.38 85 ASP A CA 1
ATOM 624 C C . ASP A 1 85 ? 15.871 -7.013 -4.620 1.00 94.38 85 ASP A C 1
ATOM 626 O O . ASP A 1 85 ? 14.995 -6.899 -5.488 1.00 94.38 85 ASP A O 1
ATOM 630 N N . PRO A 1 86 ? 16.866 -6.114 -4.529 1.00 93.06 86 PRO A N 1
ATOM 631 C CA . PRO A 1 86 ? 17.000 -5.019 -5.475 1.00 93.06 86 PRO A CA 1
ATOM 632 C C . PRO A 1 86 ? 17.491 -5.540 -6.831 1.00 93.06 86 PRO A C 1
ATOM 634 O O . PRO A 1 86 ? 18.484 -6.259 -6.918 1.00 93.06 86 PRO A O 1
ATOM 637 N N . VAL A 1 87 ? 16.836 -5.112 -7.912 1.00 94.19 87 VAL A N 1
ATOM 638 C CA . VAL A 1 87 ? 17.246 -5.426 -9.288 1.00 94.19 87 VAL A CA 1
ATOM 639 C C . VAL A 1 87 ? 17.478 -4.132 -10.055 1.00 94.19 87 VAL A C 1
ATOM 641 O O . VAL A 1 87 ? 16.587 -3.291 -10.169 1.00 94.19 87 VAL A O 1
ATOM 644 N N . ILE A 1 88 ? 18.679 -3.982 -10.611 1.00 94.44 88 ILE A N 1
ATOM 645 C CA . ILE A 1 88 ? 19.058 -2.841 -11.447 1.00 94.44 88 ILE A CA 1
ATOM 646 C C . ILE A 1 88 ? 19.062 -3.301 -12.904 1.00 94.44 88 ILE A C 1
ATOM 648 O O . ILE A 1 88 ? 19.707 -4.287 -13.249 1.00 94.44 88 ILE A O 1
ATOM 652 N N . THR A 1 89 ? 18.344 -2.584 -13.768 1.00 94.69 89 THR A N 1
ATOM 653 C CA . THR A 1 89 ? 18.305 -2.855 -15.212 1.00 94.69 89 THR A CA 1
ATOM 654 C C . THR A 1 89 ? 19.014 -1.737 -15.967 1.00 94.69 89 THR A C 1
ATOM 656 O O . THR A 1 89 ? 18.700 -0.565 -15.769 1.00 94.69 89 THR A O 1
ATOM 659 N N . VAL A 1 90 ? 19.937 -2.096 -16.861 1.00 93.44 90 VAL A N 1
ATOM 660 C CA . VAL A 1 90 ? 20.617 -1.157 -17.765 1.00 93.44 90 VAL A CA 1
ATOM 661 C C . VAL A 1 90 ? 20.112 -1.392 -19.183 1.00 93.44 90 VAL A C 1
ATOM 663 O O . VAL A 1 90 ? 20.104 -2.520 -19.668 1.00 93.44 90 VAL A O 1
ATOM 666 N N . MET A 1 91 ? 19.692 -0.321 -19.854 1.00 92.38 91 MET A N 1
ATOM 667 C CA . MET A 1 91 ? 19.242 -0.359 -21.243 1.00 92.38 91 MET A CA 1
ATOM 668 C C . MET A 1 91 ? 20.091 0.600 -22.074 1.00 92.38 91 MET A C 1
ATOM 670 O O . MET A 1 91 ? 20.217 1.772 -21.728 1.00 92.38 91 MET A O 1
ATOM 674 N N . ALA A 1 92 ? 20.645 0.111 -23.183 1.00 91.31 92 ALA A N 1
ATOM 675 C CA . ALA A 1 92 ? 21.353 0.925 -24.163 1.00 91.31 92 ALA A CA 1
ATOM 676 C C . ALA A 1 92 ? 20.662 0.790 -25.522 1.00 91.31 92 ALA A C 1
ATOM 678 O O . ALA A 1 92 ? 20.427 -0.318 -26.000 1.00 91.31 92 ALA A O 1
ATOM 679 N N . ALA A 1 93 ? 20.337 1.922 -26.143 1.00 89.19 93 ALA A N 1
ATOM 680 C CA . ALA A 1 93 ? 19.844 1.962 -27.511 1.00 89.19 93 ALA A CA 1
ATOM 681 C C . ALA A 1 93 ? 21.005 2.327 -28.438 1.00 89.19 93 ALA A C 1
ATOM 683 O O . ALA A 1 93 ? 21.605 3.392 -28.299 1.00 89.19 93 ALA A O 1
ATOM 684 N N . ILE A 1 94 ? 21.321 1.450 -29.389 1.00 85.44 94 ILE A N 1
ATOM 685 C CA . ILE A 1 94 ? 22.303 1.741 -30.433 1.00 85.44 94 ILE A CA 1
ATOM 686 C C . ILE A 1 94 ? 21.528 2.246 -31.647 1.00 85.44 94 ILE A C 1
ATOM 688 O O . ILE A 1 94 ? 20.752 1.503 -32.247 1.00 85.44 94 ILE A O 1
ATOM 692 N N . ALA A 1 95 ? 21.730 3.511 -32.014 1.00 81.75 95 ALA A N 1
ATOM 693 C CA . ALA A 1 95 ? 21.223 4.022 -33.279 1.00 81.75 95 ALA A CA 1
ATOM 694 C C . ALA A 1 95 ? 21.932 3.288 -34.427 1.00 81.75 95 ALA A C 1
ATOM 696 O O . ALA A 1 95 ? 23.164 3.283 -34.495 1.00 81.75 95 ALA A O 1
ATOM 697 N N . GLN A 1 96 ? 21.176 2.669 -35.337 1.00 74.81 96 GLN A N 1
ATOM 698 C CA . GLN A 1 96 ? 21.760 2.164 -36.576 1.00 74.81 96 GLN A CA 1
ATOM 699 C C . GLN A 1 96 ? 22.368 3.348 -37.333 1.00 74.81 96 GLN A C 1
ATOM 701 O O . GLN A 1 96 ? 21.655 4.261 -37.751 1.00 74.81 96 GLN A O 1
ATOM 706 N N . LYS A 1 97 ? 23.693 3.337 -37.525 1.00 68.50 97 LYS A N 1
ATOM 707 C CA . LYS A 1 97 ? 24.326 4.179 -38.543 1.00 68.50 97 LYS A CA 1
ATOM 708 C C . LYS A 1 97 ? 23.668 3.822 -39.873 1.00 68.50 97 LYS A C 1
ATOM 710 O O . LYS A 1 97 ? 23.822 2.696 -40.340 1.00 68.50 97 LYS A O 1
ATOM 715 N N . GLN A 1 98 ? 22.937 4.763 -40.469 1.00 62.41 98 GLN A N 1
ATOM 716 C CA . GLN A 1 98 ? 22.539 4.656 -41.869 1.00 62.41 98 GLN A CA 1
ATOM 717 C C . GLN A 1 98 ? 23.823 4.523 -42.689 1.00 62.41 98 GLN A C 1
ATOM 719 O O . GLN A 1 98 ? 24.577 5.484 -42.839 1.00 62.41 98 GLN A O 1
ATOM 724 N N . TYR A 1 99 ? 24.102 3.315 -43.169 1.00 61.94 99 TYR A N 1
ATOM 725 C CA . TYR A 1 99 ? 25.142 3.096 -44.158 1.00 61.94 99 TYR A CA 1
ATOM 726 C C . TYR A 1 99 ? 24.645 3.770 -45.441 1.00 61.94 99 TYR A C 1
ATOM 728 O O . TYR A 1 99 ? 23.725 3.269 -46.082 1.00 61.94 99 TYR A O 1
ATOM 736 N N . ARG A 1 100 ? 25.176 4.953 -45.768 1.00 59.12 100 ARG A N 1
ATOM 737 C CA . ARG A 1 100 ? 25.016 5.537 -47.103 1.00 59.12 100 ARG A CA 1
ATOM 738 C C . ARG A 1 100 ? 26.101 4.919 -47.988 1.00 59.12 100 ARG A C 1
ATOM 740 O O . ARG A 1 100 ? 27.269 5.221 -47.748 1.00 59.12 100 ARG A O 1
ATOM 747 N N . PRO A 1 101 ? 25.771 4.035 -48.946 1.00 61.09 101 PRO A N 1
ATOM 748 C CA . PRO A 1 101 ? 26.719 3.701 -49.993 1.00 61.09 101 PRO A CA 1
ATOM 749 C C . PRO A 1 101 ? 26.893 4.948 -50.872 1.00 61.09 101 PRO A C 1
ATOM 751 O O . PRO A 1 101 ? 25.900 5.469 -51.371 1.00 61.09 101 PRO A O 1
ATOM 754 N N . TRP A 1 102 ? 28.143 5.417 -50.913 1.00 62.50 102 TRP A N 1
ATOM 755 C CA . TRP A 1 102 ? 28.825 6.287 -51.887 1.00 62.50 102 TRP A CA 1
ATOM 756 C C . TRP A 1 102 ? 27.952 7.209 -52.747 1.00 62.50 102 TRP A C 1
ATOM 758 O O . TRP A 1 102 ? 27.273 6.706 -53.668 1.00 62.50 102 TRP A O 1
#

pLDDT: mean 88.97, std 8.82, range [51.72, 96.62]

Secondary structure (DSSP, 8-state):
--HHHHHHTTT----SS--EEEEEEETTEEEEEEPPBTTB-SEEEES-----S-GGGTHHHHTTTTTT-HHHHHHHHHHHT---------------------

Foldseek 3Di:
DCPVVVVVCPPPDDDPPWDFQAWDADPQAIKTQIDDDPRDDRIDDDNYDDDPDQLVVPCRRCVPVLVVDVVVVVVNVVSNPDDDDDDDDDDDDDDPDPPDDD

Mean predicted aligned error: 6.91 Å

Radius of gyration: 20.84 Å; Cα contacts (8 Å, |Δi|>4): 86; chains: 1; bounding box: 45×32×72 Å